Protein AF-A0ABD4X211-F1 (afdb_monomer_lite)

Structure (mmCIF, N/CA/C/O backbone):
data_AF-A0ABD4X211-F1
#
_entry.id   AF-A0ABD4X211-F1
#
loop_
_atom_site.group_PDB
_atom_site.id
_atom_site.type_symbol
_atom_site.label_atom_id
_atom_site.label_alt_id
_atom_site.label_comp_id
_atom_site.label_asym_id
_atom_site.label_entity_id
_atom_site.label_seq_id
_atom_site.pdbx_PDB_ins_code
_atom_site.Cartn_x
_atom_site.Cartn_y
_atom_site.Cartn_z
_atom_site.occupancy
_atom_site.B_iso_or_equiv
_atom_site.auth_seq_id
_atom_site.auth_comp_id
_atom_site.auth_asym_id
_atom_site.auth_atom_id
_atom_site.pdbx_PDB_model_num
ATOM 1 N N . MET A 1 1 ? 11.790 7.885 -60.207 1.00 56.22 1 MET A N 1
ATOM 2 C CA . MET A 1 1 ? 11.022 8.035 -58.948 1.00 56.22 1 MET A CA 1
ATOM 3 C C . MET A 1 1 ? 11.409 9.383 -58.346 1.00 56.22 1 MET A C 1
ATOM 5 O O . MET A 1 1 ? 12.597 9.661 -58.312 1.00 56.22 1 MET A O 1
ATOM 9 N N . LYS A 1 2 ? 10.456 10.271 -58.020 1.00 66.62 2 LYS A N 1
ATOM 10 C CA . LYS A 1 2 ? 10.768 11.657 -57.616 1.00 66.62 2 LYS A CA 1
ATOM 11 C C . LYS A 1 2 ? 11.352 11.686 -56.193 1.00 66.62 2 LYS A C 1
ATOM 13 O O . LYS A 1 2 ? 10.775 11.083 -55.297 1.00 66.62 2 LYS A O 1
ATOM 18 N N . ASP A 1 3 ? 12.439 12.428 -55.998 1.00 71.75 3 ASP A N 1
ATOM 19 C CA . ASP A 1 3 ? 13.262 12.494 -54.773 1.00 71.75 3 ASP A CA 1
ATOM 20 C C . ASP A 1 3 ? 12.462 12.795 -53.482 1.00 71.75 3 ASP A C 1
ATOM 22 O O . ASP A 1 3 ? 12.762 12.302 -52.396 1.00 71.75 3 ASP A O 1
ATOM 26 N N . TRP A 1 4 ? 11.354 13.536 -53.605 1.00 65.19 4 TRP A N 1
ATOM 27 C CA . TRP A 1 4 ? 10.451 13.840 -52.487 1.00 65.19 4 TRP A CA 1
ATOM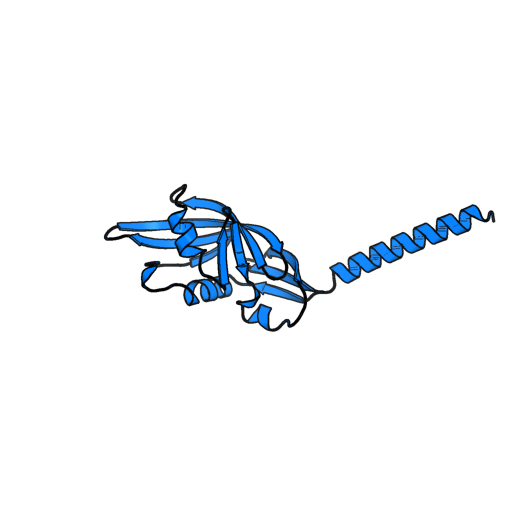 28 C C . TRP A 1 4 ? 9.693 12.612 -51.950 1.00 65.19 4 TRP A C 1
ATOM 30 O O . TRP A 1 4 ? 9.343 12.575 -50.771 1.00 65.19 4 TRP A O 1
ATOM 40 N N . VAL A 1 5 ? 9.471 11.589 -52.784 1.00 70.31 5 VAL A N 1
ATOM 41 C CA . VAL A 1 5 ? 8.791 10.341 -52.395 1.00 70.31 5 VAL A CA 1
ATOM 42 C C . VAL A 1 5 ? 9.711 9.481 -51.526 1.00 70.31 5 VAL A C 1
ATOM 44 O O . VAL A 1 5 ? 9.262 8.939 -50.519 1.00 70.31 5 VAL A O 1
ATOM 47 N N . GLN A 1 6 ? 11.008 9.416 -51.852 1.00 60.34 6 GLN A N 1
ATOM 48 C CA . GLN A 1 6 ? 11.994 8.669 -51.062 1.00 60.34 6 GLN A CA 1
ATOM 49 C C . GLN A 1 6 ? 12.222 9.295 -49.681 1.00 60.34 6 GLN A C 1
ATOM 51 O O . GLN A 1 6 ? 12.276 8.579 -48.685 1.00 60.34 6 GLN A O 1
ATOM 56 N N . ARG A 1 7 ? 12.263 10.630 -49.590 1.00 64.56 7 ARG A N 1
ATOM 57 C CA . ARG A 1 7 ? 12.386 11.334 -48.300 1.00 64.56 7 ARG A CA 1
ATOM 58 C C . ARG A 1 7 ? 11.177 11.099 -47.394 1.00 64.56 7 ARG A C 1
ATOM 60 O O . ARG A 1 7 ? 11.343 10.873 -46.200 1.00 64.56 7 ARG A O 1
ATOM 67 N N . LYS A 1 8 ? 9.964 11.100 -47.960 1.00 64.62 8 LYS A N 1
ATOM 68 C CA . LYS A 1 8 ? 8.734 10.846 -47.198 1.00 64.62 8 LYS A CA 1
ATOM 69 C C . LYS A 1 8 ? 8.659 9.399 -46.694 1.00 64.62 8 LYS A C 1
ATOM 71 O O . LYS A 1 8 ? 8.272 9.189 -45.553 1.00 64.62 8 LYS A O 1
ATOM 76 N N . LEU A 1 9 ? 9.072 8.426 -47.510 1.00 58.44 9 LEU A N 1
ATOM 77 C CA . LEU A 1 9 ? 9.151 7.015 -47.110 1.00 58.44 9 LEU A CA 1
ATOM 78 C C . LEU A 1 9 ? 10.180 6.788 -45.996 1.00 58.44 9 LEU A C 1
ATOM 80 O O . LEU A 1 9 ? 9.866 6.120 -45.017 1.00 58.44 9 LEU A O 1
ATOM 84 N N . ASN A 1 10 ? 11.367 7.392 -46.096 1.00 57.72 10 ASN A N 1
ATOM 85 C CA . ASN A 1 10 ? 12.402 7.252 -45.070 1.00 57.72 10 ASN A CA 1
ATOM 86 C C . ASN A 1 10 ? 11.981 7.848 -43.719 1.00 57.72 10 ASN A C 1
ATOM 88 O O . ASN A 1 10 ? 12.244 7.229 -42.692 1.00 57.72 10 ASN A O 1
ATOM 92 N N . ASN A 1 11 ? 11.284 8.991 -43.717 1.00 63.41 11 ASN A N 1
ATOM 93 C CA . ASN A 1 11 ? 10.789 9.610 -42.483 1.00 63.41 11 ASN A CA 1
ATOM 94 C C . ASN A 1 11 ? 9.687 8.770 -41.809 1.00 63.41 11 ASN A C 1
ATOM 96 O O . ASN A 1 11 ? 9.703 8.585 -40.598 1.00 63.41 11 ASN A O 1
ATOM 100 N N . VAL A 1 12 ? 8.763 8.191 -42.584 1.00 62.47 12 VAL A N 1
ATOM 101 C CA . VAL A 1 12 ? 7.711 7.317 -42.030 1.00 62.47 12 VAL A CA 1
ATOM 102 C C . VAL A 1 12 ? 8.309 6.024 -41.459 1.00 62.47 12 VAL A C 1
ATOM 104 O O . VAL A 1 12 ? 7.924 5.591 -40.377 1.00 62.47 12 VAL A O 1
ATOM 107 N N . ILE A 1 13 ? 9.302 5.436 -42.136 1.00 62.38 13 ILE A N 1
ATOM 108 C CA . ILE A 1 13 ? 9.999 4.235 -41.651 1.00 62.38 13 ILE A CA 1
ATOM 109 C C . ILE A 1 13 ? 10.787 4.536 -40.367 1.00 62.38 13 ILE A C 1
ATOM 111 O O . ILE A 1 13 ? 10.791 3.710 -39.454 1.00 62.38 13 ILE A O 1
ATOM 115 N N . SER A 1 14 ? 11.434 5.704 -40.254 1.00 66.25 14 SER A N 1
ATOM 116 C CA . SER A 1 14 ? 12.131 6.083 -39.020 1.00 66.25 14 SER A CA 1
ATOM 117 C C . SER A 1 14 ? 11.173 6.303 -37.854 1.00 66.25 14 SER A C 1
ATOM 119 O O . SER A 1 14 ? 11.483 5.877 -36.741 1.00 66.25 14 SER A O 1
ATOM 121 N N . ASP A 1 15 ? 10.010 6.902 -38.105 1.00 69.56 15 ASP A N 1
ATOM 122 C CA . ASP A 1 15 ? 9.008 7.172 -37.071 1.00 69.56 15 ASP A CA 1
ATOM 123 C C . ASP A 1 15 ? 8.373 5.870 -36.554 1.00 69.56 15 ASP A C 1
ATOM 125 O O . ASP A 1 15 ? 8.282 5.669 -35.341 1.00 69.56 15 ASP A O 1
ATOM 129 N N . ASP A 1 16 ? 8.047 4.927 -37.446 1.00 70.12 16 ASP A N 1
ATOM 130 C CA . ASP A 1 16 ? 7.522 3.603 -37.080 1.00 70.12 16 ASP A CA 1
ATOM 131 C C . ASP A 1 16 ? 8.551 2.748 -36.324 1.00 70.12 16 ASP A C 1
ATOM 133 O O . ASP A 1 16 ? 8.211 2.032 -35.376 1.00 70.12 16 ASP A O 1
ATOM 137 N N . VAL A 1 17 ? 9.828 2.813 -36.712 1.00 69.75 17 VAL A N 1
ATOM 138 C CA . VAL A 1 17 ? 10.912 2.109 -36.007 1.00 69.75 17 VAL A CA 1
ATOM 139 C C . VAL A 1 17 ? 11.134 2.716 -34.623 1.00 69.75 17 VAL A C 1
ATOM 141 O O . VAL A 1 17 ? 11.288 1.970 -33.654 1.00 69.75 17 VAL A O 1
ATOM 144 N N . GLN A 1 18 ? 11.089 4.043 -34.494 1.00 59.53 18 GLN A N 1
ATOM 145 C CA . GLN A 1 18 ? 11.179 4.719 -33.199 1.00 59.53 18 GLN A CA 1
ATOM 146 C C . GLN A 1 18 ? 9.970 4.423 -32.304 1.00 59.53 18 GLN A C 1
ATOM 148 O O . GLN A 1 18 ? 10.150 4.223 -31.102 1.00 59.53 18 GLN A O 1
ATOM 153 N N . ALA A 1 19 ? 8.760 4.342 -32.864 1.00 65.75 19 ALA A N 1
ATOM 154 C CA . ALA A 1 19 ? 7.553 3.958 -32.135 1.00 65.75 19 ALA A CA 1
ATOM 155 C C . ALA A 1 19 ? 7.642 2.511 -31.622 1.00 65.75 19 ALA A C 1
ATOM 157 O O . ALA A 1 19 ? 7.475 2.276 -30.426 1.00 65.75 19 ALA A O 1
ATOM 158 N N . LYS A 1 20 ? 8.040 1.562 -32.478 1.00 62.91 20 LYS A N 1
ATOM 159 C CA . LYS A 1 20 ? 8.239 0.151 -32.096 1.00 62.91 20 LYS A CA 1
ATOM 160 C C . LYS A 1 20 ? 9.388 -0.050 -31.108 1.00 62.91 20 LYS A C 1
ATOM 162 O O . LYS A 1 20 ? 9.315 -0.922 -30.244 1.00 62.91 20 LYS A O 1
ATOM 167 N N . MET A 1 21 ? 10.457 0.743 -31.208 1.00 56.75 21 MET A N 1
ATOM 168 C CA . MET A 1 21 ? 11.536 0.744 -30.216 1.00 56.75 21 MET A CA 1
ATOM 169 C C . MET A 1 21 ? 11.065 1.319 -28.878 1.00 56.75 21 MET A C 1
ATOM 171 O O . MET A 1 21 ? 11.363 0.728 -27.844 1.00 56.75 21 MET A O 1
ATOM 175 N N . LYS A 1 22 ? 10.281 2.406 -28.876 1.00 55.47 22 LYS A N 1
ATOM 176 C CA . LYS A 1 22 ? 9.657 2.948 -27.657 1.00 55.47 22 LYS A CA 1
ATOM 177 C C . LYS A 1 22 ? 8.706 1.941 -27.009 1.00 55.47 22 LYS A C 1
ATOM 179 O O . LYS A 1 22 ? 8.765 1.784 -25.794 1.00 55.47 22 LYS A O 1
ATOM 184 N N . GLU A 1 23 ? 7.901 1.223 -27.790 1.00 57.66 23 GLU A N 1
ATOM 185 C CA . GLU A 1 23 ? 7.038 0.143 -27.291 1.00 57.66 23 GLU A CA 1
ATOM 186 C C . GLU A 1 23 ? 7.853 -1.010 -26.695 1.00 57.66 23 GLU A C 1
ATOM 188 O O . GLU A 1 23 ? 7.641 -1.366 -25.539 1.00 57.66 23 GLU A O 1
ATOM 193 N N . LYS A 1 24 ? 8.865 -1.531 -27.403 1.00 55.41 24 LYS A N 1
ATOM 194 C CA . LYS A 1 24 ? 9.731 -2.601 -26.871 1.00 55.41 24 LYS A CA 1
ATOM 195 C C . LYS A 1 24 ? 10.518 -2.188 -25.623 1.00 55.41 24 LYS A C 1
ATOM 197 O O . LYS A 1 24 ? 10.721 -3.005 -24.725 1.00 55.41 24 LYS A O 1
ATOM 202 N N . MET A 1 25 ? 10.962 -0.934 -25.540 1.00 54.31 25 MET A N 1
ATOM 203 C CA . MET A 1 25 ? 11.615 -0.402 -24.339 1.00 54.31 25 MET A CA 1
ATOM 204 C C . MET A 1 25 ? 10.617 -0.218 -23.188 1.00 54.31 25 MET A C 1
ATOM 206 O O . MET A 1 25 ? 10.957 -0.523 -22.045 1.00 54.31 25 MET A O 1
ATOM 210 N N . ALA A 1 26 ? 9.376 0.190 -23.473 1.00 54.97 26 ALA A N 1
ATOM 211 C CA . ALA A 1 26 ? 8.291 0.230 -22.490 1.00 54.97 26 ALA A CA 1
ATOM 212 C C . ALA A 1 26 ? 7.872 -1.176 -22.006 1.00 54.97 26 ALA A C 1
ATOM 214 O O . ALA A 1 26 ? 7.420 -1.335 -20.869 1.00 54.97 26 ALA A O 1
ATOM 215 N N . GLU A 1 27 ? 8.051 -2.204 -22.837 1.00 62.16 27 GLU A N 1
ATOM 216 C CA . GLU A 1 27 ? 7.787 -3.604 -22.495 1.00 62.16 27 GLU A CA 1
ATOM 217 C C . GLU A 1 27 ? 8.902 -4.262 -21.674 1.00 62.16 27 GLU A C 1
ATOM 219 O O . GLU A 1 27 ? 8.618 -5.192 -20.914 1.00 62.16 27 GLU A O 1
ATOM 224 N N . SER A 1 28 ? 10.145 -3.777 -21.776 1.00 77.31 28 SER A N 1
ATOM 225 C CA . SER A 1 28 ? 11.279 -4.326 -21.031 1.00 77.31 28 SER A CA 1
ATOM 226 C C . SER A 1 28 ? 11.143 -4.058 -19.525 1.00 77.31 28 SER A C 1
ATOM 228 O O . SER A 1 28 ? 11.237 -2.930 -19.042 1.00 77.31 28 SER A O 1
ATOM 230 N N . GLY A 1 29 ? 10.871 -5.108 -18.751 1.00 83.69 29 GLY A N 1
ATOM 231 C CA . GLY A 1 29 ? 10.742 -4.995 -17.304 1.00 83.69 29 GLY A CA 1
ATOM 232 C C . GLY A 1 29 ? 10.325 -6.292 -16.623 1.00 83.69 29 GLY A C 1
ATOM 233 O O . GLY A 1 29 ? 9.713 -7.175 -17.224 1.00 83.69 29 GLY A O 1
ATOM 234 N N . VAL A 1 30 ? 10.639 -6.396 -15.337 1.00 89.44 30 VAL A N 1
ATOM 235 C CA . VAL A 1 30 ? 10.251 -7.523 -14.488 1.00 89.44 30 VAL A CA 1
ATOM 236 C C . VAL A 1 30 ? 8.920 -7.195 -13.825 1.00 89.44 30 VAL A C 1
ATOM 238 O O . VAL A 1 30 ? 8.789 -6.182 -13.140 1.00 89.44 30 VAL A O 1
ATOM 241 N N . THR A 1 31 ? 7.920 -8.055 -14.018 1.00 93.31 31 THR A N 1
ATOM 242 C CA . THR A 1 31 ? 6.633 -7.922 -13.324 1.00 93.31 31 THR A CA 1
ATOM 243 C C . THR A 1 31 ? 6.697 -8.620 -11.973 1.00 93.31 31 THR A C 1
ATOM 245 O O . THR A 1 31 ? 6.875 -9.835 -11.889 1.00 93.31 31 THR A O 1
ATOM 248 N N . VAL A 1 32 ? 6.517 -7.848 -10.907 1.00 94.00 32 VAL A N 1
ATOM 249 C CA . VAL A 1 32 ? 6.482 -8.322 -9.528 1.00 94.00 32 VAL A CA 1
ATOM 250 C C . VAL A 1 32 ? 5.034 -8.355 -9.046 1.00 94.00 32 VAL A C 1
ATOM 252 O O . VAL A 1 32 ? 4.414 -7.302 -8.897 1.00 94.00 32 VAL A O 1
ATOM 255 N N . PRO A 1 33 ? 4.469 -9.542 -8.776 1.00 95.56 33 PRO A N 1
ATOM 256 C CA . PRO A 1 33 ? 3.180 -9.636 -8.115 1.00 95.56 33 PRO A CA 1
ATOM 257 C C . PRO A 1 33 ? 3.355 -9.471 -6.601 1.00 95.56 33 PRO A C 1
ATOM 259 O O . PRO A 1 33 ? 4.114 -10.224 -5.977 1.00 95.56 33 PRO A O 1
ATOM 262 N N . ILE A 1 34 ? 2.628 -8.511 -6.034 1.00 95.69 34 ILE A N 1
ATOM 263 C CA . ILE A 1 34 ? 2.569 -8.188 -4.608 1.00 95.69 34 ILE A CA 1
ATOM 264 C C . ILE A 1 34 ? 1.232 -8.698 -4.061 1.00 95.69 34 ILE A C 1
ATOM 266 O O . ILE A 1 34 ? 0.165 -8.242 -4.471 1.00 95.69 34 ILE A O 1
ATOM 270 N N . SER A 1 35 ? 1.287 -9.665 -3.144 1.00 96.12 35 SER A N 1
ATOM 271 C CA . SER A 1 35 ? 0.097 -10.230 -2.498 1.00 96.12 35 SER A CA 1
ATOM 272 C C . SER A 1 35 ? -0.369 -9.393 -1.307 1.00 96.12 35 SER A C 1
ATOM 274 O O . SER A 1 35 ? 0.389 -8.605 -0.736 1.00 96.12 35 SER A O 1
ATOM 276 N N . ALA A 1 36 ? -1.608 -9.630 -0.869 1.00 96.44 36 ALA A N 1
ATOM 277 C CA . ALA A 1 36 ? -2.171 -8.948 0.292 1.00 96.44 36 ALA A CA 1
ATOM 278 C C . ALA A 1 36 ? -1.358 -9.241 1.561 1.00 96.44 36 ALA A C 1
ATOM 280 O O . ALA A 1 36 ? -1.117 -8.352 2.368 1.00 96.44 36 ALA A O 1
ATOM 281 N N . SER A 1 37 ? -0.842 -10.467 1.694 1.00 95.12 37 SER A N 1
ATOM 282 C CA . SER A 1 37 ? 0.046 -10.865 2.789 1.00 95.12 37 SER A CA 1
ATOM 283 C C . SER A 1 37 ? 1.386 -10.121 2.794 1.00 95.12 37 SER A C 1
ATOM 285 O O . SER A 1 37 ? 1.903 -9.819 3.869 1.00 95.12 37 SER A O 1
ATOM 287 N N . MET A 1 38 ? 1.942 -9.782 1.623 1.00 94.75 38 MET A N 1
ATOM 288 C CA . MET A 1 38 ? 3.160 -8.967 1.533 1.00 94.75 38 MET A CA 1
ATOM 289 C C . MET A 1 38 ? 2.896 -7.542 2.014 1.00 94.75 38 MET A C 1
ATOM 291 O O . MET A 1 38 ? 3.649 -7.043 2.849 1.00 94.75 38 MET A O 1
ATOM 295 N N . LEU A 1 39 ? 1.803 -6.924 1.549 1.00 94.62 39 LEU A N 1
ATOM 296 C CA . LEU A 1 39 ? 1.376 -5.613 2.040 1.00 94.62 39 LEU A CA 1
ATOM 297 C C . LEU A 1 39 ? 1.111 -5.663 3.549 1.00 94.62 39 LEU A C 1
ATOM 299 O O . LEU A 1 39 ? 1.651 -4.868 4.311 1.00 94.62 39 LEU A O 1
ATOM 303 N N . MET A 1 40 ? 0.359 -6.656 4.015 1.00 94.94 40 MET A N 1
ATOM 304 C CA . MET A 1 40 ? 0.042 -6.810 5.432 1.00 94.94 40 MET A CA 1
ATOM 305 C C . MET A 1 40 ? 1.311 -6.911 6.282 1.00 94.94 40 MET A C 1
ATOM 307 O O . MET A 1 40 ? 1.403 -6.255 7.316 1.00 94.94 40 MET A O 1
ATOM 311 N N . ARG A 1 41 ? 2.327 -7.647 5.814 1.00 93.00 41 ARG A N 1
ATOM 312 C CA . ARG A 1 41 ? 3.618 -7.763 6.499 1.00 93.00 41 ARG A CA 1
ATOM 313 C C . ARG A 1 41 ? 4.357 -6.428 6.590 1.00 93.00 41 ARG A C 1
ATOM 315 O O . ARG A 1 41 ? 4.891 -6.134 7.657 1.00 93.00 41 ARG A O 1
ATOM 322 N N . ILE A 1 42 ? 4.411 -5.627 5.521 1.00 92.06 42 ILE A N 1
ATOM 323 C CA . ILE A 1 42 ? 5.089 -4.318 5.586 1.00 92.06 42 ILE A CA 1
ATOM 324 C C . ILE A 1 42 ? 4.339 -3.350 6.508 1.00 92.06 42 ILE A C 1
ATOM 326 O O . ILE A 1 42 ? 4.973 -2.686 7.322 1.00 92.06 42 ILE A O 1
ATOM 330 N N . PHE A 1 43 ? 3.002 -3.355 6.475 1.00 92.12 43 PHE A N 1
ATOM 331 C CA . PHE A 1 43 ? 2.178 -2.520 7.348 1.00 92.12 43 PHE A CA 1
ATOM 332 C C . PHE A 1 43 ? 2.289 -2.929 8.819 1.00 92.12 43 PHE A C 1
ATOM 334 O O . PHE A 1 43 ? 2.402 -2.073 9.688 1.00 92.12 43 PHE A O 1
ATOM 341 N N . GLN A 1 44 ? 2.317 -4.225 9.119 1.00 91.31 44 GLN A N 1
ATOM 342 C CA . GLN A 1 44 ? 2.462 -4.706 10.493 1.00 91.31 44 GLN A CA 1
ATOM 343 C C . GLN A 1 44 ? 3.863 -4.457 11.060 1.00 91.31 44 GLN A C 1
ATOM 345 O O . GLN A 1 44 ? 3.975 -4.125 12.236 1.00 91.31 44 GLN A O 1
ATOM 350 N N . LYS A 1 45 ? 4.927 -4.560 10.247 1.00 90.69 45 LYS A N 1
ATOM 351 C CA . LYS A 1 45 ? 6.309 -4.277 10.687 1.00 90.69 45 LYS A CA 1
ATOM 352 C C . LYS A 1 45 ? 6.484 -2.848 11.217 1.00 90.69 45 LYS A C 1
ATOM 354 O O . LYS A 1 45 ? 7.290 -2.636 12.115 1.00 90.69 45 LYS A O 1
ATOM 359 N N . GLN A 1 46 ? 5.753 -1.886 10.656 1.00 89.50 46 GLN A N 1
ATOM 360 C CA . GLN A 1 46 ? 5.815 -0.470 11.040 1.00 89.50 46 GLN A CA 1
ATOM 361 C C . GLN A 1 46 ? 4.783 -0.070 12.107 1.00 89.50 46 GLN A C 1
ATOM 363 O O . GLN A 1 46 ? 4.860 1.026 12.665 1.00 89.50 46 GLN A O 1
ATOM 368 N N . MET A 1 47 ? 3.799 -0.928 12.388 1.00 91.38 47 MET A N 1
ATOM 369 C CA . MET A 1 47 ? 2.807 -0.675 13.428 1.00 91.38 47 MET A CA 1
ATOM 370 C C . MET A 1 47 ? 3.412 -0.900 14.808 1.00 91.38 47 MET A C 1
ATOM 372 O O . MET A 1 47 ? 3.995 -1.938 15.114 1.00 91.38 47 MET A O 1
ATOM 376 N N . THR A 1 48 ? 3.218 0.080 15.677 1.00 90.19 48 THR A N 1
ATOM 377 C CA . THR A 1 48 ? 3.678 0.044 17.061 1.00 90.19 48 THR A CA 1
ATOM 378 C C . THR A 1 48 ? 2.514 -0.257 17.998 1.00 90.19 48 THR A C 1
ATOM 380 O O . THR A 1 48 ? 1.345 -0.048 17.669 1.00 90.19 48 THR A O 1
ATOM 383 N N . LYS A 1 49 ? 2.815 -0.668 19.236 1.00 87.31 49 LYS A N 1
ATOM 384 C CA . LYS A 1 49 ? 1.783 -0.818 20.280 1.00 87.31 49 LYS A CA 1
ATOM 385 C C . LYS A 1 49 ? 1.005 0.484 20.533 1.00 87.31 49 LYS A C 1
ATOM 387 O O . LYS A 1 49 ? -0.153 0.424 20.936 1.00 87.31 49 LYS A O 1
ATOM 392 N N . GLN A 1 50 ? 1.619 1.644 20.283 1.00 88.44 50 GLN A N 1
ATOM 393 C CA . GLN A 1 50 ? 0.996 2.959 20.470 1.00 88.44 50 GLN A CA 1
ATOM 394 C C . GLN A 1 50 ? -0.103 3.248 19.439 1.00 88.44 50 GLN A C 1
ATOM 396 O O . GLN A 1 50 ? -1.012 4.028 19.719 1.00 88.44 50 GLN A O 1
ATOM 401 N N . ASP A 1 51 ? -0.070 2.586 18.281 1.00 90.75 51 ASP A N 1
ATOM 402 C CA . ASP A 1 51 ? -1.082 2.763 17.238 1.00 90.75 51 ASP A CA 1
ATOM 403 C C . ASP A 1 51 ? -2.433 2.152 17.628 1.00 90.75 51 ASP A C 1
ATOM 405 O O . ASP A 1 51 ? -3.477 2.598 17.148 1.00 90.75 51 ASP A O 1
ATOM 409 N N . GLN A 1 52 ? -2.417 1.175 18.542 1.00 93.62 52 GLN A N 1
ATOM 410 C CA . GLN A 1 52 ? -3.593 0.465 19.049 1.00 93.62 52 GLN A CA 1
ATOM 411 C C . GLN A 1 52 ? -4.518 -0.081 17.949 1.00 93.62 52 GLN A C 1
ATOM 413 O O . GLN A 1 52 ? -5.744 -0.061 18.080 1.00 93.62 52 GLN A O 1
ATOM 418 N N . ILE A 1 53 ? -3.919 -0.576 16.866 1.00 94.75 53 ILE A N 1
ATOM 419 C CA . ILE A 1 53 ? -4.618 -1.228 15.760 1.00 94.75 53 ILE A CA 1
ATOM 420 C C . ILE A 1 53 ? -4.700 -2.730 16.053 1.00 94.75 53 ILE A C 1
ATOM 422 O O . ILE A 1 53 ? -3.709 -3.371 16.399 1.00 94.75 53 ILE A O 1
ATOM 426 N N . GLN A 1 54 ? -5.895 -3.292 15.926 1.00 94.38 54 GLN A N 1
ATOM 427 C CA . GLN A 1 54 ? -6.217 -4.701 16.127 1.00 94.38 54 GLN A CA 1
ATOM 428 C C . GLN A 1 54 ? -6.946 -5.239 14.897 1.00 94.38 54 GLN A C 1
ATOM 430 O O . GLN A 1 54 ? -7.553 -4.471 14.155 1.00 94.38 54 GLN A O 1
ATOM 435 N N . GLN A 1 55 ? -6.906 -6.561 14.694 1.00 95.69 55 GLN A N 1
ATOM 436 C CA . GLN A 1 55 ? -7.602 -7.237 13.585 1.00 95.69 55 GLN A CA 1
ATOM 437 C C . GLN A 1 55 ? -7.289 -6.621 12.207 1.00 95.69 55 GLN A C 1
ATOM 439 O O . GLN A 1 55 ? -8.142 -6.562 11.326 1.00 95.69 55 GLN A O 1
ATOM 444 N N . PHE A 1 56 ? -6.059 -6.124 12.041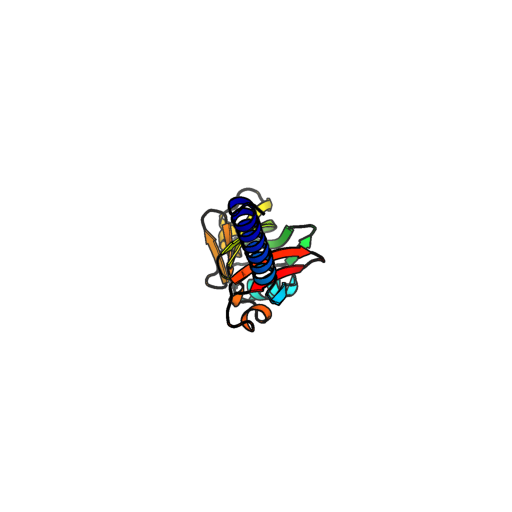 1.00 96.69 56 PHE A N 1
ATOM 445 C CA . PHE A 1 56 ? -5.626 -5.497 10.801 1.00 96.69 56 PHE A CA 1
ATOM 446 C C . PHE A 1 56 ? -5.603 -6.520 9.669 1.00 96.69 56 PHE A C 1
ATOM 448 O O . PHE A 1 56 ? -4.974 -7.572 9.800 1.00 96.69 56 PHE A O 1
ATOM 455 N N . SER A 1 57 ? -6.256 -6.193 8.562 1.00 97.50 57 SER A N 1
ATOM 456 C CA . SER A 1 57 ? -6.309 -7.035 7.373 1.00 97.50 57 SER A CA 1
ATOM 457 C C . SER A 1 57 ? -6.212 -6.195 6.109 1.00 97.50 57 SER A C 1
ATOM 459 O O . SER A 1 57 ? -6.670 -5.052 6.054 1.00 97.50 57 SER A O 1
ATOM 461 N N . ILE A 1 58 ? -5.596 -6.792 5.093 1.00 97.62 58 ILE A N 1
ATOM 462 C CA . ILE A 1 58 ? -5.519 -6.256 3.739 1.00 97.62 58 ILE A CA 1
ATOM 463 C C . ILE A 1 58 ? -6.076 -7.317 2.798 1.00 97.62 58 ILE A C 1
ATOM 465 O O . ILE A 1 58 ? -5.784 -8.501 2.960 1.00 97.62 58 ILE A O 1
ATOM 469 N N . SER A 1 59 ? -6.858 -6.890 1.816 1.00 97.88 59 SER A N 1
ATOM 470 C CA . SER A 1 59 ? -7.340 -7.736 0.724 1.00 97.88 59 SER A CA 1
ATOM 471 C C . SER A 1 59 ? -7.413 -6.931 -0.568 1.00 97.88 59 SER A C 1
ATOM 473 O O . SER A 1 59 ? -7.426 -5.700 -0.540 1.00 97.88 59 SER A O 1
ATOM 475 N N . PHE A 1 60 ? -7.428 -7.631 -1.693 1.00 97.06 60 PHE A N 1
ATOM 476 C CA . PHE A 1 60 ? -7.679 -7.045 -3.001 1.00 97.06 60 PHE A CA 1
ATOM 477 C C . PHE A 1 60 ? -9.081 -7.452 -3.434 1.00 97.06 60 PHE A C 1
ATOM 479 O O . PHE A 1 60 ? -9.412 -8.633 -3.365 1.00 97.06 60 PHE A O 1
ATOM 486 N N . GLN A 1 61 ? -9.889 -6.486 -3.852 1.00 94.38 61 GLN A N 1
ATOM 487 C CA . GLN A 1 61 ? -11.215 -6.725 -4.414 1.00 94.38 61 GLN A CA 1
ATOM 488 C C . GLN A 1 61 ? -11.355 -5.818 -5.632 1.00 94.38 61 GLN A C 1
ATOM 490 O O . GLN A 1 61 ? -11.049 -4.627 -5.561 1.00 94.38 61 GLN A O 1
ATOM 495 N N . ASP A 1 62 ? -11.734 -6.406 -6.764 1.00 89.56 62 ASP A N 1
ATOM 496 C CA . ASP A 1 62 ? -11.781 -5.732 -8.060 1.00 89.56 62 ASP A CA 1
ATOM 497 C C . ASP A 1 62 ? -10.458 -5.011 -8.389 1.00 89.56 62 ASP A C 1
ATOM 499 O O . ASP A 1 62 ? -9.410 -5.646 -8.509 1.00 89.56 62 ASP A O 1
ATOM 503 N N . SER A 1 63 ? -10.494 -3.682 -8.521 1.00 93.88 63 SER A N 1
ATOM 504 C CA . SER A 1 63 ? -9.331 -2.821 -8.782 1.00 93.88 63 SER A CA 1
ATOM 505 C C . SER A 1 63 ? -8.877 -2.026 -7.550 1.00 93.88 63 SER A C 1
ATOM 507 O O . SER A 1 63 ? -8.155 -1.037 -7.688 1.00 93.88 63 SER A O 1
ATOM 509 N N . TYR A 1 64 ? -9.286 -2.444 -6.350 1.00 97.19 64 TYR A N 1
ATOM 510 C CA . TYR A 1 64 ? -9.056 -1.719 -5.104 1.00 97.19 64 TYR A CA 1
ATOM 511 C C . TYR A 1 64 ? -8.330 -2.558 -4.052 1.00 97.19 64 TYR A C 1
ATOM 513 O O . TYR A 1 64 ? -8.347 -3.793 -4.051 1.00 97.19 64 TYR A O 1
ATOM 521 N N . ILE A 1 65 ? -7.693 -1.857 -3.113 1.00 97.62 65 ILE A N 1
ATOM 522 C CA . ILE A 1 65 ? -7.121 -2.454 -1.904 1.00 97.62 65 ILE A CA 1
ATOM 523 C C . ILE A 1 65 ? -8.023 -2.117 -0.727 1.00 97.62 65 ILE A C 1
ATOM 525 O O . ILE A 1 65 ? -8.231 -0.949 -0.412 1.00 97.62 65 ILE A O 1
ATOM 529 N N . HIS A 1 66 ? -8.511 -3.139 -0.040 1.00 98.00 66 HIS A N 1
ATOM 530 C CA . HIS A 1 66 ? -9.332 -2.987 1.150 1.00 98.00 66 HIS A CA 1
ATOM 531 C C . HIS A 1 66 ? -8.467 -3.175 2.389 1.00 98.00 66 HIS A C 1
ATOM 533 O O . HIS A 1 66 ? -7.848 -4.225 2.570 1.00 98.00 66 HIS A O 1
ATOM 539 N N . VAL A 1 67 ? -8.446 -2.159 3.245 1.00 97.81 67 VAL A N 1
ATOM 540 C CA . VAL A 1 67 ? -7.711 -2.124 4.508 1.00 97.81 67 VAL A CA 1
ATOM 541 C C . VAL A 1 67 ? -8.721 -2.021 5.643 1.00 97.81 67 VAL A C 1
ATOM 543 O O . VAL A 1 67 ? -9.414 -1.013 5.781 1.00 97.81 67 VAL A O 1
ATOM 546 N N . ASN A 1 68 ? -8.809 -3.062 6.466 1.00 98.12 68 ASN A N 1
ATOM 547 C CA . ASN A 1 68 ? -9.775 -3.137 7.559 1.00 98.12 68 ASN A CA 1
ATOM 548 C C . ASN A 1 68 ? -9.075 -3.367 8.895 1.00 98.12 68 ASN A C 1
ATOM 550 O O . ASN A 1 68 ? -7.977 -3.926 8.958 1.00 98.12 68 ASN A O 1
ATOM 554 N N . GLY A 1 69 ? -9.734 -2.974 9.976 1.00 97.38 69 GLY A N 1
ATOM 555 C CA . GLY A 1 69 ? -9.279 -3.277 11.324 1.00 97.38 69 GLY A CA 1
ATOM 556 C C . GLY A 1 69 ? -10.091 -2.556 12.384 1.00 97.38 69 GLY A C 1
ATOM 557 O O . GLY A 1 69 ? -11.145 -1.981 12.121 1.00 97.38 69 GLY A O 1
ATOM 558 N N . ILE A 1 70 ? -9.589 -2.590 13.611 1.00 97.06 70 ILE A N 1
ATOM 559 C CA . ILE A 1 70 ? -10.171 -1.902 14.759 1.00 97.06 70 ILE A CA 1
ATOM 560 C C . ILE A 1 70 ? -9.087 -1.041 15.377 1.00 97.06 70 ILE A C 1
ATOM 562 O O . ILE A 1 70 ? -8.039 -1.549 15.765 1.00 97.06 70 ILE A O 1
ATOM 566 N N . ILE A 1 71 ? -9.347 0.254 15.516 1.00 95.06 71 ILE A N 1
ATOM 567 C CA . ILE A 1 71 ? -8.477 1.144 16.271 1.00 95.06 71 ILE A CA 1
ATOM 568 C C . ILE A 1 71 ? -9.074 1.419 17.648 1.00 95.06 71 ILE A C 1
ATOM 570 O O . ILE A 1 71 ? -10.250 1.771 17.779 1.00 95.06 71 ILE A O 1
ATOM 574 N N . LYS A 1 72 ? -8.269 1.258 18.699 1.00 93.75 72 LYS A N 1
ATOM 575 C CA . LYS A 1 72 ? -8.680 1.594 20.062 1.00 93.75 72 LYS A CA 1
ATOM 576 C C . LYS A 1 72 ? -8.235 3.014 20.408 1.00 93.75 72 LYS A C 1
ATOM 578 O O . LYS A 1 72 ? -7.058 3.363 20.324 1.00 93.75 72 LYS A O 1
ATOM 583 N N . LYS A 1 73 ? -9.195 3.841 20.817 1.00 86.50 73 LYS A N 1
ATOM 584 C CA . LYS A 1 73 ? -8.967 5.197 21.325 1.00 86.50 73 LYS A CA 1
ATOM 585 C C . LYS A 1 73 ? -9.593 5.282 22.712 1.00 86.50 73 LYS A C 1
ATOM 587 O O . LYS A 1 73 ? -10.813 5.253 22.849 1.00 86.50 73 LYS A O 1
ATOM 592 N N . PHE A 1 74 ? -8.750 5.349 23.742 1.00 85.81 74 PHE A N 1
ATOM 593 C CA . PHE A 1 74 ? -9.164 5.201 25.142 1.00 85.81 74 PHE A CA 1
ATOM 594 C C . PHE A 1 74 ? -9.937 3.889 25.367 1.00 85.81 74 PHE A C 1
ATOM 596 O O . PHE A 1 74 ? -9.399 2.810 25.121 1.00 85.81 74 PHE A O 1
ATOM 603 N N . LEU A 1 75 ? -11.186 3.966 25.827 1.00 89.19 75 LEU A N 1
ATOM 604 C CA . LEU A 1 75 ? -12.062 2.813 26.050 1.00 89.19 75 LEU A CA 1
ATOM 605 C C . LEU A 1 75 ? -12.900 2.446 24.814 1.00 89.19 75 LEU A C 1
ATOM 607 O O . LEU A 1 75 ? -13.542 1.399 24.808 1.00 89.19 75 LEU A O 1
ATOM 611 N N . VAL A 1 76 ? -12.870 3.260 23.755 1.00 93.25 76 VAL A N 1
ATOM 612 C CA . VAL A 1 76 ? -13.696 3.065 22.559 1.00 93.25 76 VAL A CA 1
ATOM 613 C C . VAL A 1 76 ? -12.943 2.244 21.516 1.00 93.25 76 VAL A C 1
ATOM 615 O O . VAL A 1 76 ? -11.782 2.518 21.200 1.00 93.25 76 VAL A O 1
ATOM 618 N N . ARG A 1 77 ? -13.626 1.240 20.958 1.00 95.44 77 ARG A N 1
ATOM 619 C CA . ARG A 1 77 ? -13.173 0.470 19.796 1.00 95.44 77 ARG A CA 1
ATOM 620 C C . ARG A 1 77 ? -13.870 1.010 18.558 1.00 95.44 77 ARG A C 1
ATOM 622 O O . ARG A 1 77 ? -15.093 0.991 18.489 1.00 95.44 77 ARG A O 1
ATOM 629 N N . ILE A 1 78 ? -13.089 1.490 17.602 1.00 95.38 78 ILE A N 1
ATOM 630 C CA . ILE A 1 78 ? -13.596 2.080 16.368 1.00 95.38 78 ILE A CA 1
ATOM 631 C C . ILE A 1 78 ? -13.208 1.133 15.229 1.00 95.38 78 ILE A C 1
ATOM 633 O O . ILE A 1 78 ? -12.028 1.085 14.870 1.00 95.38 78 ILE A O 1
ATOM 637 N N . PRO A 1 79 ? -14.143 0.335 14.687 1.00 97.19 79 PRO A N 1
ATOM 638 C CA . PRO A 1 79 ? -13.876 -0.411 13.467 1.00 97.19 79 PRO A CA 1
ATOM 639 C C . PRO A 1 79 ? -13.659 0.572 12.317 1.00 97.19 79 PRO A C 1
ATOM 641 O O . PRO A 1 79 ? -14.355 1.586 12.219 1.00 97.19 79 PRO A O 1
ATOM 644 N N . PHE A 1 80 ? -12.695 0.276 11.456 1.00 97.19 80 PHE A N 1
ATOM 645 C CA . PHE A 1 80 ? -12.438 1.044 10.252 1.00 97.19 80 PHE A CA 1
ATOM 646 C C . PHE A 1 80 ? -12.382 0.141 9.022 1.00 97.19 80 PHE A C 1
ATOM 648 O O . PHE A 1 80 ? -11.978 -1.022 9.091 1.00 97.19 80 PHE A O 1
ATOM 655 N N . SER A 1 81 ? -12.771 0.722 7.894 1.00 98.00 81 SER A N 1
ATOM 656 C CA . SER A 1 81 ? -12.661 0.146 6.560 1.00 98.00 81 SER A CA 1
ATOM 657 C C . SER A 1 81 ? -12.232 1.250 5.608 1.00 98.00 81 SER A C 1
ATOM 659 O O . SER A 1 81 ? -12.839 2.321 5.596 1.00 98.00 81 SER A O 1
ATOM 661 N N . ILE A 1 82 ? -11.151 1.028 4.872 1.00 97.62 82 ILE A N 1
ATOM 662 C CA . ILE A 1 82 ? -10.554 2.006 3.967 1.00 97.62 82 ILE A CA 1
ATOM 663 C C . ILE A 1 82 ? -10.317 1.312 2.632 1.00 97.62 82 ILE A C 1
ATOM 665 O O . ILE A 1 82 ? -9.650 0.280 2.580 1.00 97.62 82 ILE A O 1
ATOM 669 N N . VAL A 1 83 ? -10.857 1.888 1.566 1.00 97.62 83 VAL A N 1
ATOM 670 C CA . VAL A 1 83 ? -10.697 1.408 0.194 1.00 97.62 83 VAL A CA 1
ATOM 671 C C . VAL A 1 83 ? -9.704 2.321 -0.507 1.00 97.62 83 VAL A C 1
ATOM 673 O O . VAL A 1 83 ? -9.901 3.536 -0.563 1.00 97.62 83 VAL A O 1
ATOM 676 N N . LEU A 1 84 ? -8.618 1.746 -1.010 1.00 97.19 84 LEU A N 1
ATOM 677 C CA . LEU A 1 84 ? -7.547 2.463 -1.687 1.00 97.19 84 LEU A CA 1
ATOM 678 C C . LEU A 1 84 ? -7.605 2.204 -3.185 1.00 97.19 84 LEU A C 1
ATOM 680 O O . LEU A 1 84 ? -7.658 1.054 -3.625 1.00 97.19 84 LEU A O 1
ATOM 684 N N . GLU A 1 85 ? -7.527 3.284 -3.950 1.00 96.38 85 GLU A N 1
ATOM 685 C CA . GLU A 1 85 ? -7.423 3.260 -5.404 1.00 96.38 85 GLU A CA 1
ATOM 686 C C . GLU A 1 85 ? -5.998 3.654 -5.800 1.00 96.38 85 GLU A C 1
ATOM 688 O O . GLU A 1 85 ? -5.532 4.726 -5.390 1.00 96.38 85 GLU A O 1
ATOM 693 N N . PRO A 1 86 ? -5.282 2.811 -6.561 1.00 95.50 86 PRO A N 1
ATOM 694 C CA . PRO A 1 86 ? -3.972 3.179 -7.076 1.00 95.50 86 PRO A CA 1
ATOM 695 C C . PRO A 1 86 ? -4.120 4.317 -8.096 1.00 95.50 86 PRO A C 1
ATOM 697 O O . PRO A 1 86 ? -4.990 4.272 -8.961 1.00 95.50 86 PRO A O 1
ATOM 700 N N . LEU A 1 87 ? -3.276 5.342 -7.983 1.00 95.56 87 LEU A N 1
ATOM 701 C CA . LEU A 1 87 ? -3.343 6.554 -8.802 1.00 95.56 87 LEU A CA 1
ATOM 702 C C . LEU A 1 87 ? -2.246 6.606 -9.854 1.00 95.56 87 LEU A C 1
ATOM 704 O O . LEU A 1 87 ? -2.508 6.628 -11.052 1.00 95.56 87 LEU A O 1
ATOM 708 N N . GLU A 1 88 ? -1.006 6.660 -9.393 1.00 95.56 88 GLU A N 1
ATOM 709 C CA . GLU A 1 88 ? 0.159 6.850 -10.240 1.00 95.56 88 GLU A CA 1
ATOM 710 C C . GLU A 1 88 ? 1.393 6.274 -9.559 1.00 95.56 88 GLU A C 1
ATOM 712 O O . GLU A 1 88 ? 1.387 5.970 -8.366 1.00 95.56 88 GLU A O 1
ATOM 717 N N . ALA A 1 89 ? 2.472 6.141 -10.318 1.00 94.75 89 ALA A N 1
ATOM 718 C CA . ALA A 1 89 ? 3.751 5.714 -9.789 1.00 94.75 89 ALA A CA 1
ATOM 719 C C . ALA A 1 89 ? 4.810 6.788 -10.033 1.00 94.75 89 ALA A C 1
ATOM 721 O O . ALA A 1 89 ? 4.917 7.329 -11.134 1.00 94.75 89 ALA A O 1
ATOM 722 N N . LYS A 1 90 ? 5.618 7.059 -9.008 1.00 93.81 90 LYS A N 1
ATOM 723 C CA . LYS A 1 90 ? 6.773 7.960 -9.061 1.00 93.81 90 LYS A CA 1
ATOM 724 C C . LYS A 1 90 ? 8.000 7.183 -8.614 1.00 93.81 90 LYS A C 1
ATOM 726 O O . LYS A 1 90 ? 8.086 6.761 -7.464 1.00 93.81 90 LYS A O 1
ATOM 731 N N . GLU A 1 91 ? 8.939 6.965 -9.528 1.00 93.38 91 GLU A N 1
ATOM 732 C CA . GLU A 1 91 ? 10.112 6.114 -9.301 1.00 93.38 91 GLU A CA 1
ATOM 733 C C . GLU A 1 91 ? 9.735 4.708 -8.804 1.00 93.38 91 GLU A C 1
ATOM 735 O O . GLU A 1 91 ? 9.235 3.892 -9.578 1.00 93.38 91 GLU A O 1
ATOM 740 N N . ARG A 1 92 ? 9.958 4.411 -7.519 1.00 93.88 92 ARG A N 1
ATOM 741 C CA . ARG A 1 92 ? 9.592 3.141 -6.863 1.00 93.88 92 ARG A CA 1
ATOM 742 C C . ARG A 1 92 ? 8.506 3.295 -5.806 1.00 93.88 92 ARG A C 1
ATOM 744 O O . ARG A 1 92 ? 8.271 2.383 -5.014 1.00 93.88 92 ARG A O 1
ATOM 751 N N . THR A 1 93 ? 7.837 4.434 -5.819 1.00 96.19 93 THR A N 1
ATOM 752 C CA . THR A 1 93 ? 6.736 4.753 -4.928 1.00 96.19 93 THR A CA 1
ATOM 753 C C . THR A 1 93 ? 5.439 4.676 -5.712 1.00 96.19 93 THR A C 1
ATOM 755 O O . THR A 1 93 ? 5.306 5.291 -6.771 1.00 96.19 93 THR A O 1
ATOM 758 N N . LEU A 1 94 ? 4.482 3.913 -5.194 1.00 96.81 94 LEU A N 1
ATOM 759 C CA . LEU A 1 94 ? 3.137 3.852 -5.748 1.00 96.81 94 LEU A CA 1
ATOM 760 C C . LEU A 1 94 ? 2.209 4.723 -4.902 1.00 96.81 94 LEU A C 1
ATOM 762 O O . LEU A 1 94 ? 2.187 4.601 -3.674 1.00 96.81 94 LEU A O 1
ATOM 766 N N . LEU A 1 95 ? 1.491 5.622 -5.566 1.00 97.38 95 LEU A N 1
ATOM 767 C CA . LEU A 1 95 ? 0.591 6.585 -4.951 1.00 97.38 95 LEU A CA 1
ATOM 768 C C . LEU A 1 95 ? -0.828 6.031 -4.992 1.00 97.38 95 LEU A C 1
ATOM 770 O O . LEU A 1 95 ? -1.275 5.493 -6.006 1.00 97.38 95 LEU A O 1
ATOM 774 N N . PHE A 1 96 ? -1.542 6.197 -3.890 1.00 97.19 96 PHE A N 1
ATOM 775 C CA . PHE A 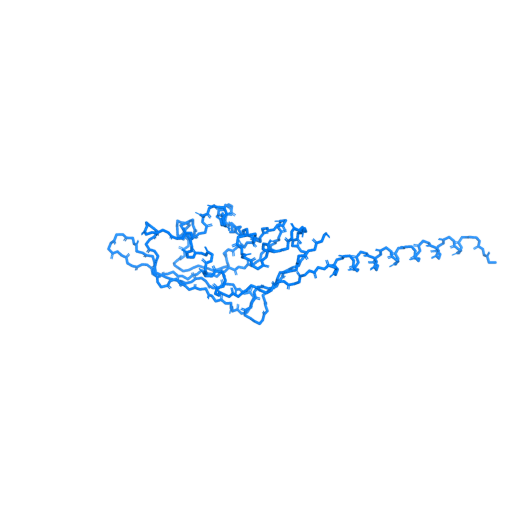1 96 ? -2.928 5.786 -3.738 1.00 97.19 96 PHE A CA 1
ATOM 776 C C . PHE A 1 96 ? -3.756 6.945 -3.200 1.00 97.19 96 PHE A C 1
ATOM 778 O O . PHE A 1 96 ? -3.290 7.703 -2.347 1.00 97.19 96 PHE A O 1
ATOM 785 N N . LYS A 1 97 ? -5.012 7.037 -3.630 1.00 96.50 97 LYS A N 1
ATOM 786 C CA . LYS A 1 97 ? -6.028 7.838 -2.934 1.00 96.50 97 LYS A CA 1
ATOM 787 C C . LYS A 1 97 ? -6.958 6.936 -2.146 1.00 96.50 97 LYS A C 1
ATOM 789 O O . LYS A 1 97 ? -7.132 5.757 -2.451 1.00 96.50 97 LYS A O 1
ATOM 794 N N . ILE A 1 98 ? -7.601 7.535 -1.156 1.00 96.31 98 ILE A N 1
ATOM 795 C CA . ILE A 1 98 ? -8.721 6.920 -0.456 1.00 96.31 98 ILE A CA 1
ATOM 796 C C . ILE A 1 98 ? -9.956 7.082 -1.341 1.00 96.31 98 ILE A C 1
ATOM 798 O O . ILE A 1 98 ? -10.416 8.202 -1.560 1.00 96.31 98 ILE A O 1
ATOM 802 N N . HIS A 1 99 ? -10.454 5.966 -1.863 1.00 96.12 99 HIS A N 1
ATOM 803 C CA . HIS A 1 99 ? -11.698 5.900 -2.622 1.00 96.12 99 HIS A CA 1
ATOM 804 C C . HIS A 1 99 ? -12.898 5.997 -1.675 1.00 96.12 99 HIS A C 1
ATOM 806 O O . HIS A 1 99 ? -13.764 6.852 -1.831 1.00 96.12 99 HIS A O 1
ATOM 812 N N . GLU A 1 100 ? -12.885 5.175 -0.624 1.00 96.12 100 GLU A N 1
ATOM 813 C CA . GLU A 1 100 ? -13.919 5.142 0.405 1.00 96.12 100 GLU A CA 1
ATOM 814 C C . GLU A 1 100 ? -13.316 4.936 1.791 1.00 96.12 100 GLU A C 1
ATOM 816 O O . GLU A 1 100 ? -12.258 4.326 1.961 1.00 96.12 100 GLU A O 1
ATOM 821 N N . MET A 1 101 ? -14.017 5.435 2.809 1.00 95.75 101 MET A N 1
ATOM 822 C CA . MET A 1 101 ? -13.614 5.280 4.197 1.00 95.75 101 MET A CA 1
ATOM 823 C C . MET A 1 101 ? -14.824 5.193 5.123 1.00 95.75 101 MET A C 1
ATOM 825 O O . MET A 1 101 ? -15.741 6.010 5.057 1.00 95.75 101 MET A O 1
ATOM 829 N N . LYS A 1 102 ? -14.774 4.261 6.070 1.00 96.38 102 LYS A N 1
ATOM 830 C CA . LYS A 1 102 ? -15.663 4.195 7.228 1.00 96.38 102 LYS A CA 1
ATOM 831 C C . LYS A 1 102 ? -14.823 4.106 8.503 1.00 96.38 102 LYS A C 1
ATOM 833 O O . LYS A 1 102 ? -13.902 3.292 8.541 1.00 96.38 102 LYS A O 1
ATOM 838 N N . PRO A 1 103 ? -15.143 4.877 9.555 1.00 94.75 103 PRO A N 1
ATOM 839 C CA . PRO A 1 103 ? -16.039 6.043 9.560 1.00 94.75 103 PRO A CA 1
ATOM 840 C C . PRO A 1 103 ? -15.537 7.187 8.655 1.00 94.75 103 PRO A C 1
ATOM 842 O O . PRO A 1 103 ? -14.334 7.368 8.491 1.00 94.75 103 PRO A O 1
ATOM 845 N N . LEU A 1 104 ? -16.463 7.971 8.091 1.00 91.88 104 LEU A N 1
ATOM 846 C CA . LEU A 1 104 ? -16.152 9.049 7.140 1.00 91.88 104 LEU A CA 1
ATOM 847 C C . LEU A 1 104 ? -15.267 10.149 7.760 1.00 91.88 104 LEU A C 1
ATOM 849 O O . LEU A 1 104 ? -15.366 10.460 8.952 1.00 91.88 104 LEU A O 1
ATOM 853 N N . ASN A 1 105 ? -14.442 10.782 6.918 1.00 83.75 105 ASN A N 1
ATOM 854 C CA . ASN A 1 105 ? -13.657 11.990 7.217 1.00 83.75 105 ASN A CA 1
ATOM 855 C C . ASN A 1 105 ? -12.702 11.899 8.427 1.00 83.75 105 ASN A C 1
ATOM 857 O O . ASN A 1 105 ? -12.350 12.918 9.023 1.00 83.75 105 ASN A O 1
ATOM 861 N N . GLN A 1 106 ? -12.229 10.705 8.793 1.00 89.19 106 GLN A N 1
ATOM 862 C CA . GLN A 1 106 ? -11.296 10.542 9.913 1.00 89.19 106 GLN A CA 1
ATOM 863 C C . GLN A 1 106 ? -9.825 10.607 9.471 1.00 89.19 106 GLN A C 1
ATOM 865 O O . GLN A 1 106 ? -9.089 9.626 9.557 1.00 89.19 106 GLN A O 1
ATOM 870 N N . ASN A 1 107 ? -9.354 11.792 9.069 1.00 91.62 107 ASN A N 1
ATOM 871 C CA . ASN A 1 107 ? -7.964 11.999 8.619 1.00 91.62 107 ASN A CA 1
ATOM 872 C C . ASN A 1 107 ? -6.903 11.527 9.629 1.00 91.62 107 ASN A C 1
ATOM 874 O O . ASN A 1 107 ? -5.829 11.082 9.234 1.00 91.62 107 ASN A O 1
A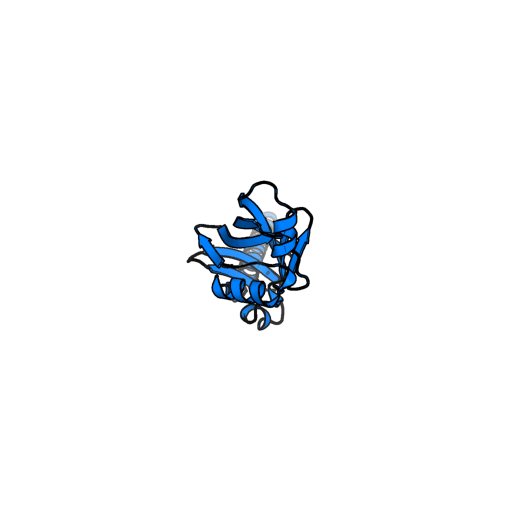TOM 878 N N . TRP A 1 108 ? -7.200 11.582 10.930 1.00 92.38 108 TRP A N 1
ATOM 879 C CA . TRP A 1 108 ? -6.292 11.105 11.974 1.00 92.38 108 TRP A CA 1
ATOM 880 C C . TRP A 1 108 ? -6.096 9.577 11.949 1.00 92.38 108 TRP A C 1
ATOM 882 O O . TRP A 1 108 ? -5.014 9.108 12.300 1.00 92.38 108 TRP A O 1
ATOM 892 N N . ILE A 1 109 ? -7.107 8.803 11.525 1.00 94.00 109 ILE A N 1
ATOM 893 C CA . ILE A 1 109 ? -6.985 7.350 11.318 1.00 94.00 109 ILE A CA 1
ATOM 894 C C . ILE A 1 109 ? -6.068 7.104 10.121 1.00 94.00 109 ILE A C 1
ATOM 896 O O . ILE A 1 109 ? -5.127 6.323 10.232 1.00 94.00 109 ILE A O 1
ATOM 900 N N . ASN A 1 110 ? -6.283 7.832 9.021 1.00 94.69 110 ASN A N 1
ATOM 901 C CA . ASN A 1 110 ? -5.460 7.718 7.814 1.00 94.69 110 ASN A CA 1
ATOM 902 C C . ASN A 1 110 ? -3.994 8.010 8.125 1.00 94.69 110 ASN A C 1
ATOM 904 O O . ASN A 1 110 ? -3.130 7.195 7.826 1.00 94.69 110 ASN A O 1
ATOM 908 N N . TYR A 1 111 ? -3.722 9.122 8.811 1.00 94.19 111 TYR A N 1
ATOM 909 C CA . TYR A 1 111 ? -2.369 9.472 9.226 1.00 94.19 111 TYR A CA 1
ATOM 910 C C . TYR A 1 111 ? -1.754 8.384 10.115 1.00 94.19 111 TYR A C 1
ATOM 912 O O . TYR A 1 111 ? -0.622 7.967 9.909 1.00 94.19 111 TYR A O 1
ATOM 920 N N . ARG A 1 112 ? -2.507 7.849 11.080 1.00 93.56 112 ARG A N 1
ATOM 921 C CA . ARG A 1 112 ? -1.986 6.813 11.978 1.00 93.56 112 ARG A CA 1
ATOM 922 C C . ARG A 1 112 ? -1.662 5.491 11.272 1.00 93.56 112 ARG A C 1
ATOM 924 O O . ARG A 1 112 ? -0.712 4.827 11.677 1.00 93.56 112 ARG A O 1
ATOM 931 N N . ILE A 1 113 ? -2.433 5.105 10.256 1.00 94.00 113 ILE A N 1
ATOM 932 C CA . ILE A 1 113 ? -2.229 3.851 9.513 1.00 94.00 113 ILE A CA 1
ATOM 933 C C . ILE A 1 113 ? -1.167 4.018 8.417 1.00 94.00 113 ILE A C 1
ATOM 935 O O . ILE A 1 113 ? -0.336 3.129 8.235 1.00 94.00 113 ILE A O 1
ATOM 939 N N . PHE A 1 114 ? -1.200 5.140 7.694 1.00 95.69 114 PHE A N 1
ATOM 940 C CA . PHE A 1 114 ? -0.479 5.335 6.433 1.00 95.69 114 PHE A CA 1
ATOM 941 C C . PHE A 1 114 ? 0.673 6.349 6.504 1.00 95.69 114 PHE A C 1
ATOM 943 O O . PHE A 1 114 ? 1.356 6.549 5.505 1.00 95.69 114 PHE A O 1
ATOM 950 N N . HIS A 1 115 ? 0.909 6.998 7.648 1.00 96.12 115 HIS A N 1
ATOM 951 C CA . HIS A 1 115 ? 2.066 7.874 7.850 1.00 96.12 115 HIS A CA 1
ATOM 952 C C . HIS A 1 115 ? 3.102 7.194 8.752 1.00 96.12 115 HIS A C 1
ATOM 954 O O . HIS A 1 115 ? 3.171 7.423 9.964 1.00 96.12 115 HIS A O 1
ATOM 960 N N . LYS A 1 116 ? 3.902 6.317 8.146 1.00 94.62 116 LYS A N 1
ATOM 961 C CA . LYS A 1 116 ? 4.972 5.545 8.788 1.00 94.62 116 LYS A CA 1
ATOM 962 C C . LYS A 1 116 ? 6.222 5.528 7.888 1.00 94.62 116 LYS A C 1
ATOM 964 O O . LYS A 1 116 ? 6.505 4.523 7.224 1.00 94.62 116 LYS A O 1
ATOM 969 N N . PRO A 1 117 ? 6.961 6.648 7.814 1.00 93.69 117 PRO A N 1
ATOM 970 C CA . PRO A 1 117 ? 8.180 6.715 7.016 1.00 93.69 117 PRO A CA 1
ATOM 971 C C . PRO A 1 117 ? 9.225 5.695 7.514 1.00 93.69 117 PRO A C 1
ATOM 973 O O . PRO A 1 117 ? 9.304 5.467 8.724 1.00 93.69 117 PRO A O 1
ATOM 976 N N . PRO A 1 118 ? 10.039 5.087 6.625 1.00 92.25 118 PRO A N 1
ATOM 977 C CA . PRO A 1 118 ? 10.156 5.359 5.185 1.00 92.25 118 PRO A CA 1
ATOM 978 C C . PRO A 1 118 ? 9.251 4.494 4.283 1.00 92.25 118 PRO A C 1
ATOM 980 O O . PRO A 1 118 ? 9.323 4.609 3.061 1.00 92.25 118 PRO A O 1
ATOM 983 N N . VAL A 1 119 ? 8.435 3.605 4.854 1.00 93.75 119 VAL A N 1
ATOM 984 C CA . VAL A 1 119 ? 7.634 2.631 4.090 1.00 93.75 119 VAL A CA 1
ATOM 985 C C . VAL A 1 119 ? 6.380 3.282 3.519 1.00 93.75 119 VAL A C 1
ATOM 987 O O . VAL A 1 119 ? 6.057 3.078 2.348 1.00 93.75 119 VAL A O 1
ATOM 990 N N . THR A 1 120 ? 5.679 4.067 4.339 1.00 95.38 120 THR A N 1
ATOM 991 C CA . THR A 1 120 ? 4.468 4.780 3.926 1.00 95.38 120 THR A CA 1
ATOM 992 C C . THR A 1 120 ? 4.495 6.236 4.369 1.00 95.38 120 THR A C 1
ATOM 994 O O . THR A 1 120 ? 4.829 6.527 5.516 1.00 95.38 120 THR A O 1
ATOM 997 N N . THR A 1 121 ? 4.130 7.160 3.486 1.00 96.69 121 THR A N 1
ATOM 998 C CA . THR A 1 121 ? 3.821 8.548 3.858 1.00 96.69 121 THR A CA 1
ATOM 999 C C . THR A 1 121 ? 2.376 8.863 3.495 1.00 96.69 121 THR A C 1
ATOM 1001 O O . THR A 1 121 ? 1.840 8.357 2.511 1.00 96.69 121 THR A O 1
ATOM 1004 N N . TYR A 1 122 ? 1.733 9.686 4.321 1.00 96.25 122 TYR A N 1
ATOM 1005 C CA . TYR A 1 122 ? 0.416 10.251 4.036 1.00 96.25 122 TYR A CA 1
ATOM 1006 C C . TYR A 1 122 ? 0.528 11.770 4.025 1.00 96.25 122 TYR A C 1
ATOM 1008 O O . TYR A 1 122 ? 0.756 12.374 5.077 1.00 96.25 122 TYR A O 1
ATOM 1016 N N . GLU A 1 123 ? 0.390 12.355 2.842 1.00 93.62 123 GLU A N 1
ATOM 1017 C CA . GLU A 1 123 ? 0.487 13.788 2.567 1.00 93.62 123 GLU A CA 1
ATOM 1018 C C . GLU A 1 123 ? -0.491 14.144 1.446 1.00 93.62 123 GLU A C 1
ATOM 1020 O O . GLU A 1 123 ? -0.821 13.298 0.625 1.00 93.62 123 GLU A O 1
ATOM 1025 N N . GLU A 1 124 ? -1.052 15.355 1.454 1.00 90.44 124 GLU A N 1
ATOM 1026 C CA . GLU A 1 124 ? -1.985 15.812 0.403 1.00 90.44 124 GLU A CA 1
ATOM 1027 C C . GLU A 1 124 ? -3.173 14.860 0.117 1.00 90.44 124 GLU A C 1
ATOM 1029 O O . GLU A 1 124 ? -3.705 14.807 -0.989 1.00 90.44 124 GLU A O 1
ATOM 1034 N N . LYS A 1 125 ? -3.630 14.113 1.138 1.00 90.44 125 LYS A N 1
ATOM 1035 C CA . LYS A 1 125 ? -4.666 13.056 1.038 1.00 90.44 125 LYS A CA 1
ATOM 1036 C C . LYS A 1 125 ? -4.280 11.870 0.139 1.00 90.44 125 LYS A C 1
ATOM 1038 O O . LYS A 1 125 ? -5.148 11.088 -0.252 1.00 90.44 125 LYS A O 1
ATOM 1043 N N . GLN A 1 126 ? -2.994 11.714 -0.142 1.00 95.38 126 GLN A N 1
ATOM 1044 C CA . GLN A 1 126 ? -2.418 10.608 -0.888 1.00 95.38 126 GLN A CA 1
ATOM 1045 C C . GLN A 1 126 ? -1.567 9.743 0.037 1.00 95.38 126 GLN A C 1
ATOM 1047 O O . GLN A 1 126 ? -0.931 10.221 0.976 1.00 95.38 126 GLN A O 1
ATOM 1052 N N . ILE A 1 127 ? -1.595 8.441 -0.214 1.00 96.81 127 ILE A N 1
ATOM 1053 C CA . ILE A 1 127 ? -0.788 7.445 0.483 1.00 96.81 127 ILE A CA 1
ATOM 1054 C C . ILE A 1 127 ? 0.307 7.019 -0.475 1.00 96.81 127 ILE A C 1
ATOM 1056 O O . ILE A 1 127 ? 0.030 6.519 -1.564 1.00 96.81 127 ILE A O 1
ATOM 1060 N N . HIS A 1 128 ? 1.548 7.227 -0.079 1.00 97.31 128 HIS A N 1
ATOM 1061 C CA . HIS A 1 128 ? 2.716 6.914 -0.879 1.00 97.31 128 HIS A CA 1
ATOM 1062 C C . HIS A 1 128 ? 3.351 5.668 -0.274 1.00 97.31 128 HIS A C 1
ATOM 1064 O O . HIS A 1 128 ? 3.789 5.697 0.874 1.00 97.31 128 HIS A O 1
ATOM 1070 N N . ILE A 1 129 ? 3.383 4.565 -1.019 1.00 95.94 129 ILE A N 1
ATOM 1071 C CA . ILE A 1 129 ? 3.998 3.315 -0.562 1.00 95.94 129 ILE A CA 1
ATOM 1072 C C . ILE A 1 129 ? 5.314 3.122 -1.304 1.00 95.94 129 ILE A C 1
ATOM 1074 O O . ILE A 1 129 ? 5.323 2.929 -2.522 1.00 95.94 129 ILE A O 1
ATOM 1078 N N . ASN A 1 130 ? 6.421 3.145 -0.567 1.00 95.25 130 ASN A N 1
ATOM 1079 C CA . ASN A 1 130 ? 7.741 2.850 -1.106 1.00 95.25 130 ASN A CA 1
ATOM 1080 C C . ASN A 1 130 ? 7.886 1.334 -1.304 1.00 95.25 130 ASN A C 1
ATOM 1082 O O . ASN A 1 130 ? 8.025 0.571 -0.345 1.00 95.25 130 ASN A O 1
ATOM 1086 N N . LEU A 1 131 ? 7.875 0.883 -2.559 1.00 92.38 131 LEU A N 1
ATOM 1087 C CA . LEU A 1 131 ? 7.930 -0.542 -2.870 1.00 92.38 131 LEU A CA 1
ATOM 1088 C C . LEU A 1 131 ? 9.310 -1.160 -2.604 1.00 92.38 131 LEU A C 1
ATOM 1090 O O . LEU A 1 131 ? 9.391 -2.381 -2.508 1.00 92.38 131 LEU A O 1
ATOM 1094 N N . ASN A 1 132 ? 10.377 -0.368 -2.417 1.00 91.62 132 ASN A N 1
ATOM 1095 C CA . ASN A 1 132 ? 11.693 -0.902 -2.026 1.00 91.62 132 ASN A CA 1
ATOM 1096 C C . ASN A 1 132 ? 11.673 -1.608 -0.660 1.00 91.62 132 ASN A C 1
ATOM 1098 O O . ASN A 1 132 ? 12.568 -2.397 -0.363 1.00 91.62 132 ASN A O 1
ATOM 1102 N N . GLU A 1 133 ? 10.647 -1.354 0.151 1.00 91.06 133 GLU A N 1
ATOM 1103 C CA . GLU A 1 133 ? 10.454 -1.988 1.457 1.00 91.06 133 GLU A CA 1
ATOM 1104 C C . GLU A 1 133 ? 9.800 -3.379 1.356 1.00 91.06 133 GLU A C 1
ATOM 1106 O O . GLU A 1 133 ? 9.674 -4.101 2.348 1.00 91.06 133 GLU A O 1
ATOM 1111 N N . ILE A 1 134 ? 9.397 -3.788 0.148 1.00 89.88 134 ILE A N 1
ATOM 1112 C CA . ILE A 1 134 ? 8.917 -5.137 -0.144 1.00 89.88 134 ILE A CA 1
ATOM 1113 C C . ILE A 1 134 ? 10.106 -5.972 -0.616 1.00 89.88 134 ILE A C 1
ATOM 1115 O O . ILE A 1 134 ? 10.658 -5.726 -1.687 1.00 89.88 134 ILE A O 1
ATOM 1119 N N . ASP A 1 135 ? 10.451 -7.014 0.147 1.00 88.50 135 ASP A N 1
ATOM 1120 C CA . ASP A 1 135 ? 11.630 -7.865 -0.089 1.00 88.50 135 ASP A CA 1
ATOM 1121 C C . ASP A 1 135 ? 11.751 -8.329 -1.556 1.00 88.50 135 ASP A C 1
ATOM 1123 O O . ASP A 1 135 ? 12.828 -8.290 -2.143 1.00 88.50 135 ASP A O 1
ATOM 1127 N N . LYS A 1 136 ? 10.628 -8.695 -2.188 1.00 86.38 136 LYS A N 1
ATOM 1128 C CA . LYS A 1 136 ? 10.577 -9.166 -3.582 1.00 86.38 136 LYS A CA 1
ATOM 1129 C C . LYS A 1 136 ? 10.830 -8.075 -4.630 1.00 86.38 136 LYS A C 1
ATOM 1131 O O . LYS A 1 136 ? 11.240 -8.387 -5.740 1.00 86.38 136 LYS A O 1
ATOM 1136 N N . VAL A 1 137 ? 10.551 -6.817 -4.311 1.00 86.50 137 VAL A N 1
ATOM 1137 C CA . VAL A 1 137 ? 10.844 -5.678 -5.191 1.00 86.50 137 VAL A CA 1
ATOM 1138 C C . VAL A 1 137 ? 12.294 -5.241 -5.004 1.00 86.50 137 VAL A C 1
ATOM 1140 O O . VAL A 1 137 ? 12.981 -4.955 -5.979 1.00 86.50 137 VAL A O 1
ATOM 1143 N N . LYS A 1 138 ? 12.786 -5.280 -3.761 1.00 87.75 138 LYS A N 1
ATOM 1144 C CA . LYS A 1 138 ? 14.147 -4.884 -3.384 1.00 87.75 138 LYS A CA 1
ATOM 1145 C C . LYS A 1 138 ? 15.252 -5.649 -4.121 1.00 87.75 138 LYS A C 1
ATOM 1147 O O . LYS A 1 138 ? 16.326 -5.096 -4.332 1.00 87.75 138 LYS A O 1
ATOM 1152 N N . VAL A 1 139 ? 15.003 -6.899 -4.526 1.00 87.81 139 VAL A N 1
ATOM 1153 C CA . VAL A 1 139 ? 15.979 -7.697 -5.297 1.00 87.81 139 VAL A CA 1
ATOM 1154 C C . VAL A 1 139 ? 16.236 -7.148 -6.703 1.00 87.81 139 VAL A C 1
ATOM 1156 O O . VAL A 1 139 ? 17.208 -7.552 -7.333 1.00 87.81 139 VAL A O 1
ATOM 1159 N N . ILE A 1 140 ? 15.382 -6.252 -7.210 1.00 88.25 140 ILE A N 1
ATOM 1160 C CA . ILE A 1 140 ? 15.564 -5.600 -8.507 1.00 88.25 140 ILE A CA 1
ATOM 1161 C C . ILE A 1 140 ? 16.387 -4.323 -8.273 1.00 88.25 140 ILE A C 1
ATOM 1163 O O . ILE A 1 140 ? 15.873 -3.349 -7.716 1.00 88.25 140 ILE A O 1
ATOM 1167 N N . PRO A 1 141 ? 17.672 -4.297 -8.672 1.00 82.75 141 PRO A N 1
ATOM 1168 C CA . PRO A 1 141 ? 18.603 -3.267 -8.221 1.00 82.75 141 PRO A CA 1
ATOM 1169 C C . PRO A 1 141 ? 18.307 -1.901 -8.841 1.00 82.75 141 PRO A C 1
ATOM 1171 O O . PRO A 1 141 ? 18.355 -0.886 -8.151 1.00 82.75 141 PRO A O 1
ATOM 1174 N N . VAL A 1 142 ? 17.902 -1.858 -10.114 1.00 86.69 142 VAL A N 1
ATOM 1175 C CA . VAL A 1 142 ? 17.713 -0.621 -10.896 1.00 86.69 142 VAL A CA 1
ATOM 1176 C C . VAL A 1 142 ? 16.346 -0.567 -11.578 1.00 86.69 142 VAL A C 1
ATOM 1178 O O . VAL A 1 142 ? 15.654 -1.576 -11.683 1.00 86.69 142 VAL A O 1
ATOM 1181 N N . GLY A 1 143 ? 15.934 0.628 -11.995 1.00 89.44 143 GLY A N 1
ATOM 1182 C CA . GLY A 1 143 ? 14.676 0.858 -12.704 1.00 89.44 143 GLY A CA 1
ATOM 1183 C C . GLY A 1 143 ? 13.552 1.417 -11.835 1.00 89.44 143 GLY A C 1
ATOM 1184 O O . GLY A 1 143 ? 13.613 1.406 -10.602 1.00 89.44 143 GLY A O 1
ATOM 1185 N N . LYS A 1 144 ? 12.515 1.890 -12.522 1.00 93.94 144 LYS A N 1
ATOM 1186 C CA . LYS A 1 144 ? 11.312 2.521 -11.976 1.00 93.94 144 LYS A CA 1
ATOM 1187 C C . LYS A 1 144 ? 10.065 1.726 -12.336 1.00 93.94 144 LYS A C 1
ATOM 1189 O O . LYS A 1 144 ? 10.085 0.871 -13.224 1.00 93.94 144 LYS A O 1
ATOM 1194 N N . ILE A 1 145 ? 8.969 2.015 -11.652 1.00 94.50 145 ILE A N 1
ATOM 1195 C CA . ILE A 1 145 ? 7.658 1.466 -11.978 1.00 94.50 145 ILE A CA 1
ATOM 1196 C C . ILE A 1 145 ? 7.239 2.014 -13.346 1.00 94.50 145 ILE A C 1
ATOM 1198 O O . ILE A 1 145 ? 7.166 3.224 -13.550 1.00 94.50 145 ILE A O 1
ATOM 1202 N N . LYS A 1 146 ? 6.981 1.112 -14.291 1.00 93.62 146 LYS A N 1
ATOM 1203 C CA . LYS A 1 146 ? 6.516 1.441 -15.647 1.00 93.62 146 LYS A CA 1
ATOM 1204 C C . LYS A 1 146 ? 5.014 1.282 -15.778 1.00 93.62 146 LYS A C 1
ATOM 1206 O O . LYS A 1 146 ? 4.366 2.061 -16.464 1.00 93.62 146 LYS A O 1
ATOM 1211 N N . GLN A 1 147 ? 4.481 0.242 -15.145 1.00 93.44 147 GLN A N 1
ATOM 1212 C CA . GLN A 1 147 ? 3.073 -0.128 -15.198 1.00 93.44 147 GLN A CA 1
ATOM 1213 C C . GLN A 1 147 ? 2.683 -0.771 -13.871 1.00 93.44 147 GLN A C 1
ATOM 1215 O O . GLN A 1 147 ? 3.498 -1.448 -13.238 1.00 93.44 147 GLN A O 1
ATOM 1220 N N . PHE A 1 148 ? 1.430 -0.600 -13.472 1.00 95.19 148 PHE A N 1
ATOM 1221 C CA . PH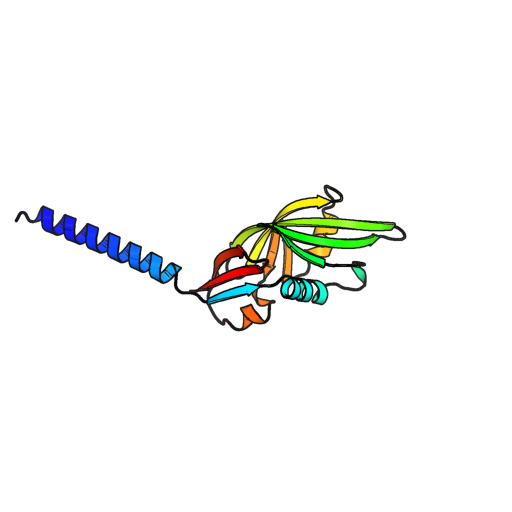E A 1 148 ? 0.847 -1.316 -12.349 1.00 95.19 148 PHE A CA 1
ATOM 1222 C C . PHE A 1 148 ? -0.620 -1.640 -12.631 1.00 95.19 148 PHE A C 1
ATOM 1224 O O . PHE A 1 148 ? -1.277 -0.961 -13.414 1.00 95.19 148 PHE A O 1
ATOM 1231 N N . SER A 1 149 ? -1.124 -2.699 -12.011 1.00 95.56 149 SER A N 1
ATOM 1232 C CA . SER A 1 149 ? -2.543 -3.067 -12.041 1.00 95.56 149 SER A CA 1
ATOM 1233 C C . SER A 1 149 ? -2.875 -3.962 -10.854 1.00 95.56 149 SER A C 1
ATOM 1235 O O . SER A 1 149 ? -1.991 -4.628 -10.313 1.00 95.56 149 SER A O 1
ATOM 1237 N N . ILE A 1 150 ? -4.141 -3.992 -10.449 1.00 95.38 150 ILE A N 1
ATOM 1238 C CA . ILE A 1 150 ? -4.651 -4.997 -9.514 1.00 95.38 150 ILE A CA 1
ATOM 1239 C C . ILE A 1 150 ? -5.381 -6.052 -10.346 1.00 95.38 150 ILE A C 1
ATOM 1241 O O . ILE A 1 150 ? -6.327 -5.735 -11.058 1.00 95.38 150 ILE A O 1
ATOM 1245 N N . GLN A 1 151 ? -4.869 -7.283 -10.322 1.00 93.19 151 GLN A N 1
ATOM 1246 C CA . GLN A 1 151 ? -5.381 -8.433 -11.076 1.00 93.19 151 GLN A CA 1
ATOM 1247 C C . GLN A 1 151 ? -5.100 -9.714 -10.288 1.00 93.19 151 GLN A C 1
ATOM 1249 O O . GLN A 1 151 ? -4.032 -9.837 -9.682 1.00 93.19 151 GLN A O 1
ATOM 1254 N N . ASP A 1 152 ? -6.019 -10.678 -10.325 1.00 91.56 152 ASP A N 1
ATOM 1255 C CA . ASP A 1 152 ? -5.901 -11.963 -9.614 1.00 91.56 152 ASP A CA 1
ATOM 1256 C C . ASP A 1 152 ? -5.556 -11.789 -8.125 1.00 91.56 152 ASP A C 1
ATOM 1258 O O . ASP A 1 152 ? -4.627 -12.417 -7.605 1.00 91.56 152 ASP A O 1
ATOM 1262 N N . GLU A 1 153 ? -6.252 -10.855 -7.465 1.00 94.06 153 GLU A N 1
ATOM 1263 C CA . GLU A 1 153 ? -6.054 -10.510 -6.051 1.00 94.06 153 GLU A CA 1
ATOM 1264 C C . GLU A 1 153 ? -4.607 -10.106 -5.701 1.00 94.06 153 GLU A C 1
ATOM 1266 O O . GLU A 1 153 ? -4.107 -10.348 -4.596 1.00 94.06 153 GLU A O 1
ATOM 1271 N N . LYS A 1 154 ? -3.883 -9.523 -6.663 1.00 95.81 154 LYS A N 1
ATOM 1272 C CA . LYS A 1 154 ? -2.499 -9.071 -6.491 1.00 95.81 154 LYS A CA 1
ATOM 1273 C C . LYS A 1 154 ? -2.292 -7.725 -7.156 1.00 95.81 154 LYS A C 1
ATOM 1275 O O . LYS A 1 154 ? -2.740 -7.486 -8.274 1.00 95.81 154 LYS A O 1
ATOM 1280 N N . LEU A 1 155 ? -1.498 -6.884 -6.507 1.00 96.25 155 LEU A N 1
ATOM 1281 C CA . LEU A 1 155 ? -0.935 -5.700 -7.136 1.00 96.25 155 LEU A CA 1
ATOM 1282 C C . LEU A 1 155 ? 0.261 -6.134 -7.990 1.00 96.25 155 LEU A C 1
ATOM 1284 O O . LEU A 1 155 ? 1.320 -6.496 -7.475 1.00 96.25 155 LEU A O 1
ATOM 1288 N N . ARG A 1 156 ? 0.089 -6.139 -9.307 1.00 95.56 156 ARG A N 1
ATOM 1289 C CA . ARG A 1 156 ? 1.147 -6.414 -10.277 1.00 95.56 156 ARG A CA 1
ATOM 1290 C C . ARG A 1 156 ? 1.865 -5.115 -10.597 1.00 95.56 156 ARG A C 1
ATOM 1292 O O . ARG A 1 156 ? 1.236 -4.177 -11.073 1.00 95.56 156 ARG A O 1
ATOM 1299 N N . VAL A 1 157 ? 3.173 -5.073 -10.369 1.00 95.19 157 VAL A N 1
ATOM 1300 C CA . VAL A 1 157 ? 4.010 -3.897 -10.640 1.00 95.19 157 VAL A CA 1
ATOM 1301 C C . VAL A 1 157 ? 5.121 -4.289 -11.600 1.00 95.19 157 VAL A C 1
ATOM 1303 O O . VAL A 1 157 ? 5.919 -5.171 -11.294 1.00 95.19 157 VAL A O 1
ATOM 1306 N N 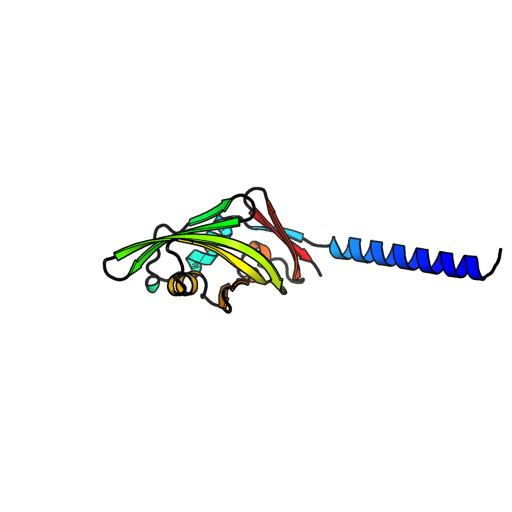. LYS A 1 158 ? 5.188 -3.646 -12.764 1.00 94.44 158 LYS A N 1
ATOM 1307 C CA . LYS A 1 158 ? 6.275 -3.826 -13.729 1.00 94.44 158 LYS A CA 1
ATOM 1308 C C . LYS A 1 158 ? 7.381 -2.814 -13.448 1.00 94.44 158 LYS A C 1
ATOM 1310 O O . LYS A 1 158 ? 7.130 -1.609 -13.482 1.00 94.44 158 LYS A O 1
ATOM 1315 N N . ILE A 1 159 ? 8.593 -3.306 -13.212 1.00 92.81 159 ILE A N 1
ATOM 1316 C CA . ILE A 1 159 ? 9.790 -2.498 -12.956 1.00 92.81 159 ILE A CA 1
ATOM 1317 C C . ILE A 1 159 ? 10.742 -2.628 -14.143 1.00 92.81 159 ILE A C 1
ATOM 1319 O O . ILE A 1 159 ? 11.092 -3.741 -14.531 1.00 92.81 159 ILE A O 1
ATOM 1323 N N . GLY A 1 160 ? 11.163 -1.498 -14.708 1.00 90.06 160 GLY A N 1
ATOM 1324 C CA . GLY A 1 160 ? 12.061 -1.439 -15.865 1.00 90.06 160 GLY A CA 1
ATOM 1325 C C . GLY A 1 160 ? 12.865 -0.138 -15.909 1.00 90.06 160 GLY A C 1
ATOM 1326 O O . GLY A 1 160 ? 12.600 0.782 -15.131 1.00 90.06 160 GLY A O 1
ATOM 1327 N N . LEU A 1 161 ? 13.850 -0.062 -16.808 1.00 85.25 161 LEU A N 1
ATOM 1328 C CA . LEU A 1 161 ? 14.707 1.117 -17.017 1.00 85.25 161 LEU A CA 1
ATOM 1329 C C . LEU A 1 161 ? 13.932 2.257 -17.679 1.00 85.25 161 LEU A C 1
ATOM 1331 O O . LEU A 1 161 ? 13.293 2.020 -18.725 1.00 85.25 161 LEU A O 1
#

Organism: Priestia megaterium (NCBI:txid1404)

Radius of gyration: 21.35 Å; chains: 1; bounding box: 35×28×85 Å

Secondary structure (DSSP, 8-state):
--HHHHHHHHHHHHHHHHHHHHHHHHH-SEEEEEEHHHHHHHHHHH--GGG-EEEEEEEEETTEEEEEEEEEETTEEEEEEEEEEEEEEETTEEEEEEEEEESTT-HHHHHHHH-BTTTEEEETTEEEEEGGGSHHHHT--S-EEEEEEEETTEEEEEEE-

Foldseek 3Di:
DDPVVVVVVVVVVVVVVVVVVVVVQLVPFDKDWAAQVLVVVLLVVQDDVVQQWAPWGWWDDDFWIWTWTWHDDPPDTFTKIWIWHFDDWDFQKTKIATPDMPPPPPVVNVCSRAPRPPQWRQDPRIIIGRCCSRPRVVVPPDFGFSDWTCDPTTIITTGHD

Sequence (161 aa):
MKDWVQRKLNNVISDDVQAKMKEKMAESGVTVPISASMLMRIFQKQMTKQDQIQQFSISFQDSYIHVNGIIKKFLVRIPFSIVLEPLEAKERTLLFKIHEMKPLNQNWINYRIFHKPPVTTYEEKQIHINLNEIDKVKVIPVGKIKQFSIQDEKLRVKIGL

pLDDT: mean 88.26, std 12.28, range [54.31, 98.12]

=== Feature glossary ===
A reading guide for the features in this record.

Start from the sequence.

  · This is the polypeptide sequence — one letter per residue, N-terminus first. Length ranges from a few dozen residues for small domains to over a thousand for large multi-domain proteins.

Fold it, and you get atomic coordinates and the backbone conformation that goes with them.

  · Structure coordinates are given as an mmCIF _atom_site loop: one row per atom with element, residue name, chain id, sequence number, and x/y/z position in Å. Only the four main-chain atoms per residue are included here; side chains are omitted to keep the record compact.

  · Backbone dihedral angles. Every residue except chain termini has a φ (preceding-C → N → Cα → C) and a ψ (N → Cα → C → next-N). They are reported in degrees following the IUPAC sign convention. Secondary structure is essentially a statement about which (φ, ψ) basin each residue occupies.

  · The SS8 string is DSSP's per-residue secondary-structure call. α-helix (H) means an i→i+4 H-bond ladder; β-strand (E) means the residue participates in a β-sheet; 3₁₀ (G) and π (I) are tighter and wider helices; T/S are turns/bends; '-' is loop.

  · SS3 is a coarse helix/strand/coil call (letters a/b/c) made by the P-SEA algorithm from inter-Cα distances and dihedrals. It is less detailed than DSSP but needs only Cα positions.

Summarize the fold with a handful of shape descriptors and a per-residue structural alphabet.

  · Radius of gyration (Rg) is the root-mean-square distance of Cα atoms from their centroid — a single number for overall size and compactness. A globular domain of N residues has Rg ≈ 2.2·N^0.38 Å; an extended or disordered chain has a much larger Rg. The Cα contact count is the number of residue pairs whose Cα atoms are within 8 Å and are more than four positions apart in sequence — a standard proxy for tertiary packing density. The bounding box is the smallest axis-aligned box enclosing all Cα atoms.

  · The Foldseek 3Di string encodes local tertiary geometry as a 20-letter alphabet — one character per residue — derived from the relative positions of nearby Cα atoms. Unlike the amino-acid sequence, 3Di is a direct function of the 3D structure, so two proteins with the same fold have similar 3Di strings even at low sequence identity.

  · Solvent-accessible surface area (SASA) is the area in Å² traced out by the centre of a 1.4 Å probe sphere (a water molecule) rolled over the protein's van der Waals surface (Shrake–Rupley / Lee–Richards construction). Buried residues have near-zero SASA; fully exposed residues can exceed 200 Å². The total SASA scales roughly with the number of surface residues.

Ask how reliable the model is.

  · pLDDT (predicted Local Distance Difference Test) is AlphaFold's per-residue confidence score, ranging from 0 to 100. Values above 90 indicate high confidence (typically well-packed cores); 70–90 is confident; 50–70 low confidence; below 50 usually means the region is disordered or the prediction is unreliable there. AlphaFold stores pLDDT in the mmCIF B-factor column.

  · B-factor (Debye–Waller factor) reflects atomic displacement in the crystal lattice. It is an experimental observable (units Å²), not a prediction; low values mean the atom is pinned down, high values mean it moves or is heterogeneous across the crystal.

  · Predicted Aligned Error (PAE) is an AlphaFold confidence matrix: entry (i, j) is the expected error in the position of residue j, in ångströms, when the prediction is superimposed on the true structure at residue i. Low PAE within a block of residues means that block is internally rigid and well-predicted; high PAE between two blocks means their relative placement is uncertain even if each block individually is confident.

Place it in context: what it resembles, what it is annotated as, and how it looks.

  · Nearest PDB neighbors are the top structural matches found by Foldseek when searching this structure against the entire Protein Data Bank. Each hit reports a TM-score (0 to 1; >0.5 almost always implies the same fold) and an E-value. These are *structural* homologs — they may share no detectable sequence similarity.

  · Functional annotations link the protein to curated databases. InterPro entries identify conserved domains and families by matching the sequence against member-database signatures (Pfam, PROSITE, CDD, …). Gene Ontology (GO) terms describe molecular function, biological process, and cellular component in a controlled vocabulary. CATH places the structure in a hierarchical fold classification (Class/Architecture/Topology/Homologous-superfamily). The organism is the source species.

  · Three diagnostic plots accompany the record. The Cα contact map visualizes the tertiary structure as a 2D adjacency matrix (8 Å cutoff, sequence-local contacts suppressed). The Ramachandran plot shows the distribution of backbone (φ, ψ) torsions, with points in the α and β basins reflecting secondary structure content. The PAE plot shows AlphaFold's inter-residue confidence as a color matrix.

  · Six rendered views show the 3D structure from the faces of a cube — i.e. along ±x, ±y, ±z. Rendering representation is drawn randomly per protein from cartoon (secondary-structure ribbons), sticks (backbone bonds), or molecular surface; coloring is either N→C rainbow (blue at the N-terminus through red at the C-terminus) or one color per chain.